Protein AF-A0A7V8XN67-F1 (afdb_monomer)

Nearest PDB structures (foldseek):
  8a3k-assembly1_UNK  TM=4.262E-01  e=5.430E+00  synthetic construct
  3g6b-assembly1_B  TM=4.676E-01  e=7.701E+00  Thermotoga maritima

Sequence (125 aa):
MIRLLRLQDDGEDDAREEAQARIHAARAALLRLDELAEEEWVRADTAERVRNGYGFRRDRFSAWLDGGDDGSIEARSRDFQRLRRELLNAERAAVQGLRRSGEISDEVARRVERDLDLEDARLEI

Foldseek 3Di:
DDDDVVVVVVVVVVVLVVLVVLLVVLVVVLVVLVVCCPPPVDDPVNSVVSNVVSVVSNVLSVCVNVPPPPCVNVVVLVVVLVVLVVVLVVVLVVLVVCPVVVVDDPVVSVVVNVVSVVVNVVSVD

Solvent-accessible surface area (backbone atoms only — not comparable to full-atom values): 7021 Å² total; per-residue (Å²): 142,88,89,66,75,62,66,57,54,55,53,53,51,51,52,50,52,49,36,52,50,52,31,50,52,28,51,53,52,48,54,53,47,60,66,45,58,77,39,91,88,44,51,69,72,59,50,50,54,52,47,51,56,35,47,52,52,26,52,50,37,47,49,50,67,72,50,60,97,67,63,62,52,60,50,52,50,50,53,48,45,51,53,51,50,55,50,52,51,51,52,50,53,52,49,52,48,37,41,75,72,62,81,40,52,74,68,59,42,55,51,54,50,49,53,53,50,53,54,53,58,63,63,79,110

Mean predicted aligned error: 11.48 Å

pLDDT: mean 77.65, std 15.78, range [37.25, 94.56]

Radius of gyration: 19.37 Å; Cα contacts (8 Å, |Δi|>4): 54; chains: 1; bounding box: 49×37×53 Å

Structure (mmCIF, N/CA/C/O backbone):
data_AF-A0A7V8XN67-F1
#
_entry.id   AF-A0A7V8XN67-F1
#
loop_
_atom_site.group_PDB
_atom_site.id
_atom_site.type_symbol
_atom_site.label_atom_id
_atom_site.label_alt_id
_atom_site.label_comp_id
_atom_site.label_asym_id
_atom_site.label_entity_id
_atom_site.label_seq_id
_atom_site.pdbx_PDB_ins_code
_atom_site.Cartn_x
_atom_site.Cartn_y
_atom_site.Cartn_z
_atom_site.occupancy
_atom_site.B_iso_or_equiv
_atom_site.auth_seq_id
_atom_site.auth_comp_id
_atom_site.auth_asym_id
_atom_site.auth_atom_id
_atom_site.pdbx_PDB_model_num
ATOM 1 N N . MET A 1 1 ? 26.012 19.927 -33.416 1.00 43.94 1 MET A N 1
ATOM 2 C CA . MET A 1 1 ? 24.702 19.387 -33.003 1.00 43.94 1 MET A CA 1
ATOM 3 C C . MET A 1 1 ? 24.869 17.936 -32.576 1.00 43.94 1 MET A C 1
ATOM 5 O O . MET A 1 1 ? 24.872 17.110 -33.465 1.00 43.94 1 MET A O 1
ATOM 9 N N . ILE A 1 2 ? 25.045 17.641 -31.280 1.00 43.47 2 ILE A N 1
ATOM 10 C CA . ILE A 1 2 ? 24.712 16.350 -30.632 1.00 43.47 2 ILE A CA 1
ATOM 11 C C . ILE A 1 2 ? 24.599 16.640 -29.123 1.00 43.47 2 ILE A C 1
ATOM 13 O O . ILE A 1 2 ? 25.617 16.771 -28.450 1.00 43.47 2 ILE A O 1
ATOM 17 N N . ARG A 1 3 ? 23.385 16.830 -28.594 1.00 37.25 3 ARG A N 1
ATOM 18 C CA . ARG A 1 3 ? 23.114 16.853 -27.141 1.00 37.25 3 ARG A CA 1
ATOM 19 C C . ARG A 1 3 ? 21.612 16.665 -26.897 1.00 37.25 3 ARG A C 1
ATOM 21 O O . ARG A 1 3 ? 20.943 17.557 -26.402 1.00 37.25 3 ARG A O 1
ATOM 28 N N . LEU A 1 4 ? 21.081 15.535 -27.355 1.00 43.19 4 LEU A N 1
ATOM 29 C CA . LEU A 1 4 ? 19.710 15.116 -27.035 1.00 43.19 4 LEU A CA 1
ATOM 30 C C . LEU A 1 4 ? 19.639 13.625 -26.666 1.00 43.19 4 LEU A C 1
ATOM 32 O O . LEU A 1 4 ? 18.813 13.257 -25.851 1.00 43.19 4 LEU A O 1
ATOM 36 N N . LEU A 1 5 ? 20.575 12.799 -27.154 1.00 44.03 5 LEU A N 1
ATOM 37 C CA . LEU A 1 5 ? 20.646 11.368 -26.821 1.00 44.03 5 LEU A CA 1
ATOM 38 C C . LEU A 1 5 ? 21.086 11.043 -25.382 1.00 44.03 5 LEU A C 1
ATOM 40 O O . LEU A 1 5 ? 20.848 9.935 -24.938 1.00 44.03 5 LEU A O 1
ATOM 44 N N . ARG A 1 6 ? 21.717 11.970 -24.648 1.00 40.19 6 ARG A N 1
ATOM 45 C CA . ARG A 1 6 ? 22.261 11.669 -23.306 1.00 40.19 6 ARG A CA 1
ATOM 46 C C . ARG A 1 6 ? 21.243 11.789 -22.166 1.00 40.19 6 ARG A C 1
ATOM 48 O O . ARG A 1 6 ? 21.440 11.198 -21.127 1.00 40.19 6 ARG A O 1
ATOM 55 N N . LEU A 1 7 ? 20.165 12.549 -22.368 1.00 45.94 7 LEU A N 1
ATOM 56 C CA . LEU A 1 7 ? 19.151 12.797 -21.332 1.00 45.94 7 LEU A CA 1
ATOM 57 C C . LEU A 1 7 ? 18.125 11.662 -21.200 1.00 45.94 7 LEU A C 1
ATOM 59 O O . LEU A 1 7 ? 17.505 11.540 -20.153 1.00 45.94 7 LEU A O 1
ATOM 63 N N . GLN A 1 8 ? 17.921 10.869 -22.256 1.00 43.34 8 GLN A N 1
ATOM 64 C CA . GLN A 1 8 ? 17.104 9.652 -22.188 1.00 43.34 8 GLN A CA 1
ATOM 65 C C . GLN A 1 8 ? 17.885 8.503 -21.544 1.00 43.34 8 GLN A C 1
ATOM 67 O O . GLN A 1 8 ? 17.348 7.838 -20.670 1.00 43.34 8 GLN A O 1
ATOM 72 N N . ASP A 1 9 ? 19.164 8.368 -21.903 1.00 47.56 9 ASP A N 1
ATOM 73 C CA . ASP A 1 9 ? 20.087 7.364 -21.354 1.00 47.56 9 ASP A CA 1
ATOM 74 C C . ASP A 1 9 ? 20.267 7.535 -19.831 1.00 47.56 9 ASP A C 1
ATOM 76 O O . ASP A 1 9 ? 20.066 6.586 -19.081 1.00 47.56 9 ASP A O 1
ATOM 80 N N . ASP A 1 10 ? 20.502 8.771 -19.359 1.00 50.69 10 ASP A N 1
ATOM 81 C CA . ASP A 1 10 ? 20.647 9.066 -17.922 1.00 50.69 10 ASP A CA 1
ATOM 82 C C . ASP A 1 10 ? 19.355 8.744 -17.124 1.00 50.69 10 ASP A C 1
ATOM 84 O O . ASP A 1 10 ? 19.422 8.251 -16.004 1.00 50.69 10 ASP A O 1
ATOM 88 N N . GLY A 1 11 ? 18.164 8.980 -17.693 1.00 54.12 11 GLY A N 1
ATOM 89 C CA . GLY A 1 11 ? 16.886 8.720 -17.011 1.00 54.12 11 GLY A CA 1
ATOM 90 C C . GLY A 1 11 ? 16.468 7.244 -16.989 1.00 54.12 11 GLY A C 1
ATOM 91 O O . GLY A 1 11 ? 15.829 6.795 -16.036 1.00 54.12 11 GLY A O 1
ATOM 92 N N . GLU A 1 12 ? 16.822 6.480 -18.024 1.00 56.47 12 GLU A N 1
ATOM 93 C CA . GLU A 1 12 ? 16.619 5.028 -18.048 1.00 56.47 12 GLU A CA 1
ATOM 94 C C . GLU A 1 12 ? 17.588 4.304 -17.107 1.00 56.47 12 GLU A C 1
ATOM 96 O O . GLU A 1 12 ? 17.187 3.346 -16.438 1.00 56.47 12 GLU A O 1
ATOM 101 N N . ASP A 1 13 ? 18.832 4.775 -17.010 1.00 61.25 13 ASP A N 1
ATOM 102 C CA . ASP A 1 13 ? 19.809 4.246 -16.060 1.00 61.25 13 ASP A CA 1
ATOM 103 C C . ASP A 1 13 ? 19.423 4.569 -14.607 1.00 61.25 13 ASP A C 1
ATOM 105 O O . ASP A 1 13 ? 19.438 3.660 -13.772 1.00 61.25 13 ASP A O 1
ATOM 109 N N . ASP A 1 14 ? 18.949 5.788 -14.318 1.00 65.38 14 ASP A N 1
ATOM 110 C CA . ASP A 1 14 ? 18.406 6.160 -13.001 1.00 65.38 14 ASP A CA 1
ATOM 111 C C . ASP A 1 14 ? 17.203 5.274 -12.612 1.00 65.38 14 ASP A C 1
ATOM 113 O O . ASP A 1 14 ? 17.120 4.767 -11.489 1.00 65.38 14 ASP A O 1
ATOM 117 N N . ALA A 1 15 ? 16.277 5.021 -13.545 1.00 66.12 15 ALA A N 1
ATOM 118 C CA . ALA A 1 15 ? 15.119 4.156 -13.305 1.00 66.12 15 ALA A CA 1
ATOM 119 C C . ALA A 1 15 ? 15.521 2.689 -13.069 1.00 66.12 15 ALA A C 1
ATOM 121 O O . ALA A 1 15 ? 14.916 1.995 -12.242 1.00 66.12 15 ALA A O 1
ATOM 122 N N . ARG A 1 16 ? 16.559 2.204 -13.766 1.00 69.75 16 ARG A N 1
ATOM 123 C CA . ARG A 1 16 ? 17.126 0.866 -13.538 1.00 69.75 16 ARG A CA 1
ATOM 124 C C . ARG A 1 16 ? 17.784 0.743 -12.182 1.00 69.75 16 ARG A C 1
ATOM 126 O O . ARG A 1 16 ? 17.528 -0.237 -11.474 1.00 69.75 16 ARG A O 1
ATOM 133 N N . GLU A 1 17 ? 18.576 1.733 -11.800 1.00 73.06 17 GLU A N 1
ATOM 134 C CA . GLU A 1 17 ? 19.195 1.789 -10.482 1.00 73.06 17 GLU A CA 1
ATOM 135 C C . GLU A 1 17 ? 18.132 1.845 -9.374 1.00 73.06 17 GLU A C 1
ATOM 137 O O . GLU A 1 17 ? 18.207 1.094 -8.395 1.00 73.06 17 GLU A O 1
ATOM 142 N N . GLU A 1 18 ? 17.071 2.634 -9.561 1.00 73.81 18 GLU A N 1
ATOM 143 C CA . GLU A 1 18 ? 15.952 2.691 -8.625 1.00 73.81 18 GLU A CA 1
ATOM 144 C C . GLU A 1 18 ? 15.224 1.342 -8.507 1.00 73.81 18 GLU A C 1
ATOM 146 O O . GLU A 1 18 ? 14.957 0.872 -7.393 1.00 73.81 18 GLU A O 1
ATOM 151 N N . ALA A 1 19 ? 14.923 0.673 -9.624 1.00 76.25 19 ALA A N 1
ATOM 152 C CA . ALA A 1 19 ? 14.295 -0.647 -9.604 1.00 76.25 19 ALA A CA 1
ATOM 153 C C . ALA A 1 19 ? 15.172 -1.677 -8.871 1.00 76.25 19 ALA A C 1
ATOM 155 O O . ALA A 1 19 ? 14.671 -2.424 -8.021 1.00 76.25 19 ALA A O 1
ATOM 156 N N . GLN A 1 20 ? 16.485 -1.674 -9.122 1.00 81.75 20 GLN A N 1
ATOM 157 C CA . GLN A 1 20 ? 17.460 -2.515 -8.423 1.00 81.75 20 GLN A CA 1
ATOM 158 C C . GLN A 1 20 ? 17.442 -2.246 -6.906 1.00 81.75 20 GLN A C 1
ATOM 160 O O . GLN A 1 20 ? 17.382 -3.187 -6.103 1.00 81.75 20 GLN A O 1
ATOM 165 N N . ALA A 1 21 ? 17.433 -0.972 -6.502 1.00 81.75 21 ALA A N 1
ATOM 166 C CA . ALA A 1 21 ? 17.367 -0.563 -5.103 1.00 81.75 21 ALA A CA 1
ATOM 167 C C . ALA A 1 21 ? 16.059 -1.019 -4.435 1.00 81.75 21 ALA A C 1
ATOM 169 O O . ALA A 1 21 ? 16.078 -1.560 -3.325 1.00 81.75 21 ALA A O 1
ATOM 170 N N . ARG A 1 22 ? 14.918 -0.888 -5.124 1.00 83.50 22 ARG A N 1
ATOM 171 C CA . ARG A 1 22 ? 13.609 -1.340 -4.623 1.00 83.50 22 ARG A CA 1
ATOM 172 C C . ARG A 1 22 ? 13.536 -2.865 -4.480 1.00 83.50 22 ARG A C 1
ATOM 174 O O . ARG A 1 22 ? 12.987 -3.349 -3.487 1.00 83.50 22 ARG A O 1
ATOM 181 N N . ILE A 1 23 ? 14.126 -3.633 -5.401 1.00 85.25 23 ILE A N 1
ATOM 182 C CA . ILE A 1 23 ? 14.264 -5.097 -5.267 1.00 85.25 23 ILE A CA 1
ATOM 183 C C . ILE A 1 23 ? 15.102 -5.441 -4.041 1.00 85.25 23 ILE A C 1
ATOM 185 O O . ILE A 1 23 ? 14.717 -6.313 -3.259 1.00 85.25 23 ILE A O 1
ATOM 189 N N . HIS A 1 24 ? 16.239 -4.767 -3.865 1.00 89.88 24 HIS A N 1
ATOM 190 C CA . HIS A 1 24 ? 17.120 -5.001 -2.729 1.00 89.88 24 HIS A CA 1
ATOM 191 C C . HIS A 1 24 ? 16.410 -4.706 -1.400 1.00 89.88 24 HIS A C 1
ATOM 193 O O . HIS A 1 24 ? 16.414 -5.550 -0.503 1.00 89.88 24 HIS A O 1
ATOM 199 N N . ALA A 1 25 ? 15.708 -3.575 -1.306 1.00 85.25 25 ALA A N 1
ATOM 200 C CA . ALA A 1 25 ? 14.914 -3.213 -0.136 1.00 85.25 25 ALA A CA 1
ATOM 201 C C . ALA A 1 25 ? 13.808 -4.242 0.162 1.00 85.25 25 ALA A C 1
ATOM 203 O O . ALA A 1 25 ? 13.631 -4.648 1.311 1.00 85.25 25 ALA A O 1
ATOM 204 N N . ALA A 1 26 ? 13.092 -4.716 -0.865 1.00 84.62 26 ALA A N 1
ATOM 205 C CA . ALA A 1 26 ? 12.069 -5.746 -0.697 1.00 84.62 26 ALA A CA 1
ATOM 206 C C . ALA A 1 26 ? 12.662 -7.083 -0.221 1.00 84.62 26 ALA A C 1
ATOM 208 O O . ALA A 1 26 ? 12.083 -7.731 0.649 1.00 84.62 26 ALA A O 1
ATOM 209 N N 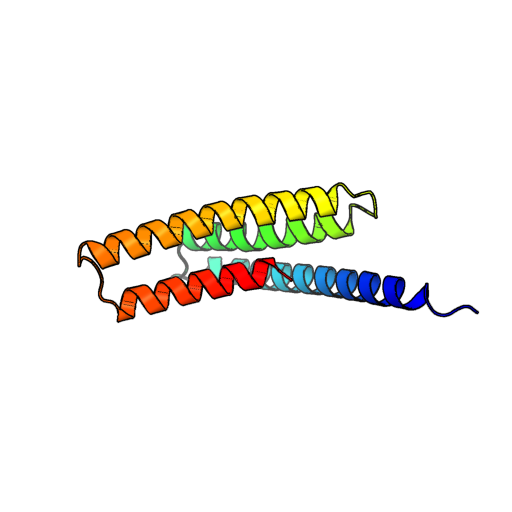. ARG A 1 27 ? 13.833 -7.484 -0.737 1.00 90.69 27 ARG A N 1
ATOM 210 C CA . ARG A 1 27 ? 14.553 -8.683 -0.271 1.00 90.69 27 ARG A CA 1
ATOM 211 C C . ARG A 1 27 ? 14.999 -8.549 1.186 1.00 90.69 27 ARG A C 1
ATOM 213 O O . ARG A 1 27 ? 14.808 -9.490 1.948 1.00 90.69 27 ARG A O 1
ATOM 220 N N . ALA A 1 28 ? 15.532 -7.393 1.581 1.00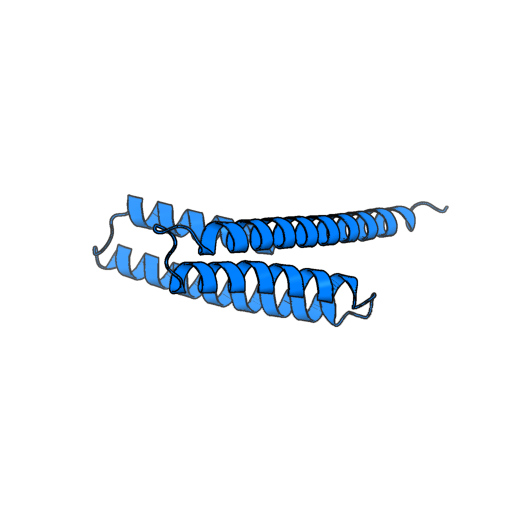 93.12 28 ALA A N 1
ATOM 221 C CA . ALA A 1 28 ? 15.932 -7.134 2.964 1.00 93.12 28 ALA A CA 1
ATOM 222 C C . ALA A 1 28 ? 14.736 -7.205 3.931 1.00 93.12 28 ALA A C 1
ATOM 224 O O . ALA A 1 28 ? 14.834 -7.806 4.998 1.00 93.12 28 ALA A O 1
ATOM 225 N N . ALA A 1 29 ? 13.584 -6.654 3.535 1.00 88.69 29 ALA A N 1
ATOM 226 C CA . ALA A 1 29 ? 12.358 -6.739 4.326 1.00 88.69 29 ALA A CA 1
ATOM 227 C C . ALA A 1 29 ? 11.840 -8.182 4.462 1.00 88.69 29 ALA A C 1
ATOM 229 O O . ALA A 1 29 ? 11.421 -8.574 5.548 1.00 88.69 29 ALA A O 1
ATOM 230 N N . LEU A 1 30 ? 11.894 -8.977 3.386 1.00 91.56 30 LEU A N 1
ATOM 231 C CA . LEU A 1 30 ? 11.521 -10.396 3.416 1.00 91.56 30 LEU A CA 1
ATOM 232 C C . LEU A 1 30 ? 12.433 -11.206 4.341 1.00 91.56 30 LEU A C 1
ATOM 234 O O . LEU A 1 30 ? 11.927 -11.973 5.150 1.00 91.56 30 LEU A O 1
ATOM 238 N N . LEU A 1 31 ? 13.748 -10.982 4.279 1.00 94.44 31 LEU A N 1
ATOM 239 C CA . LEU A 1 31 ? 14.701 -11.644 5.171 1.00 94.44 31 LEU A CA 1
ATOM 240 C C . LEU A 1 31 ? 14.401 -11.321 6.640 1.00 94.44 31 LEU A C 1
ATOM 242 O O . LEU A 1 31 ? 14.319 -12.217 7.474 1.00 94.44 31 LEU A O 1
ATOM 246 N N . ARG A 1 32 ? 14.154 -10.041 6.948 1.00 94.56 32 ARG A N 1
ATOM 247 C CA . ARG A 1 32 ? 13.794 -9.624 8.307 1.00 94.56 32 ARG A CA 1
ATOM 248 C C . ARG A 1 32 ? 12.465 -10.227 8.765 1.00 94.56 32 ARG A C 1
ATOM 250 O O . ARG A 1 32 ? 12.302 -10.529 9.942 1.00 94.56 32 ARG A O 1
ATOM 257 N N . LEU A 1 33 ? 11.507 -10.382 7.854 1.00 91.38 33 LEU A N 1
ATOM 258 C CA . LEU A 1 33 ? 10.230 -11.023 8.146 1.00 91.38 33 LEU A CA 1
ATOM 259 C C . LEU A 1 33 ? 10.397 -12.513 8.456 1.00 91.38 33 LEU A C 1
ATOM 261 O O . LEU A 1 33 ? 9.696 -13.011 9.329 1.00 91.38 33 LEU A O 1
ATOM 265 N N . ASP A 1 34 ? 11.304 -13.206 7.768 1.00 91.88 34 ASP A N 1
ATOM 266 C CA . ASP A 1 34 ? 11.595 -14.616 8.039 1.00 91.88 34 ASP A CA 1
ATOM 267 C C . ASP A 1 34 ? 12.193 -14.800 9.443 1.00 91.88 34 ASP A C 1
ATOM 269 O O . ASP A 1 34 ? 11.756 -15.690 10.163 1.00 91.88 34 ASP A O 1
ATOM 273 N N . GLU A 1 35 ? 13.089 -13.908 9.879 1.00 93.25 35 GLU A N 1
ATOM 274 C CA . GLU A 1 35 ? 13.603 -13.894 11.261 1.00 93.25 35 GLU A CA 1
ATOM 275 C C . GLU A 1 35 ? 12.504 -13.601 12.294 1.00 93.25 35 GLU A C 1
ATOM 277 O O . GLU A 1 35 ? 12.469 -14.184 13.371 1.00 93.25 35 GLU A O 1
ATOM 282 N N . LEU A 1 36 ? 11.604 -12.664 11.983 1.00 92.94 36 LEU A N 1
ATOM 283 C CA . LEU A 1 36 ? 10.512 -12.284 12.880 1.00 92.94 36 LEU A CA 1
ATOM 284 C C . LEU A 1 36 ? 9.394 -13.324 12.939 1.00 92.94 36 LEU A C 1
ATOM 286 O O . LEU A 1 36 ? 8.617 -13.311 13.886 1.00 92.94 36 LEU A O 1
ATOM 290 N N . ALA A 1 37 ? 9.284 -14.208 11.949 1.00 88.12 37 ALA A N 1
ATOM 291 C CA . ALA A 1 37 ? 8.227 -15.212 11.903 1.00 88.12 37 ALA A CA 1
ATOM 292 C C . ALA A 1 37 ? 8.305 -16.224 13.061 1.00 88.12 37 ALA A C 1
ATOM 294 O O . ALA A 1 37 ? 7.312 -16.896 13.332 1.00 88.12 37 ALA A O 1
ATOM 295 N N . GLU A 1 38 ? 9.455 -16.323 13.735 1.00 88.00 38 GLU A N 1
ATOM 296 C CA . GLU A 1 38 ? 9.661 -17.177 14.911 1.00 88.00 38 GLU A CA 1
ATOM 297 C C . GLU A 1 38 ? 9.235 -16.505 16.230 1.00 88.00 38 GLU A C 1
ATOM 299 O O . GLU A 1 38 ? 9.139 -17.167 17.263 1.00 88.00 38 GLU A O 1
ATOM 304 N N . GLU A 1 39 ? 8.954 -15.201 16.215 1.00 92.62 39 GLU A N 1
ATOM 305 C CA . GLU A 1 39 ? 8.572 -14.444 17.405 1.00 92.62 39 GLU A CA 1
ATOM 306 C C . GLU A 1 39 ? 7.099 -14.669 17.782 1.00 92.62 39 GLU A C 1
ATOM 308 O O . GLU A 1 39 ? 6.203 -14.609 16.941 1.00 92.62 39 GLU A O 1
ATOM 313 N N . GLU A 1 40 ? 6.812 -14.821 19.080 1.00 85.81 40 GLU A N 1
ATOM 314 C CA . GLU A 1 40 ? 5.464 -15.143 19.591 1.00 85.81 40 GLU A CA 1
ATOM 315 C C . GLU A 1 40 ? 4.398 -14.086 19.235 1.00 85.81 40 GLU A C 1
ATOM 317 O O . GLU A 1 40 ? 3.210 -14.386 1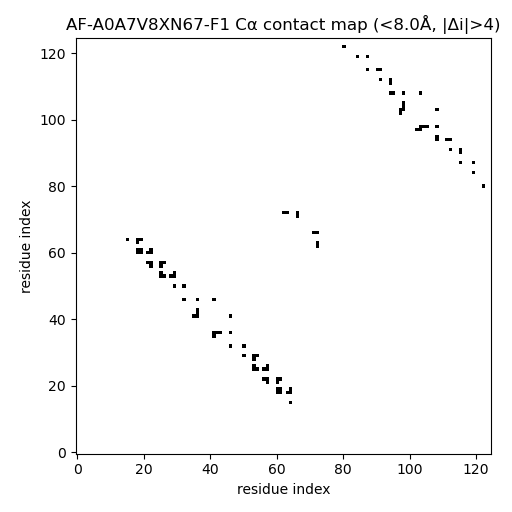9.097 1.00 85.81 40 GLU A O 1
ATOM 322 N N . TRP A 1 41 ? 4.812 -12.831 19.052 1.00 91.50 41 TRP A N 1
ATOM 323 C CA . TRP A 1 41 ? 3.912 -11.733 18.697 1.00 91.50 41 TRP A CA 1
ATOM 324 C C . TRP A 1 41 ? 3.569 -11.684 17.198 1.00 91.50 41 TRP A C 1
ATOM 326 O O . TRP A 1 41 ? 2.647 -10.959 16.807 1.00 91.50 41 TRP A O 1
ATOM 336 N N . VAL A 1 42 ? 4.268 -12.450 16.353 1.00 88.94 42 VAL A N 1
ATOM 337 C CA . VAL A 1 42 ? 4.05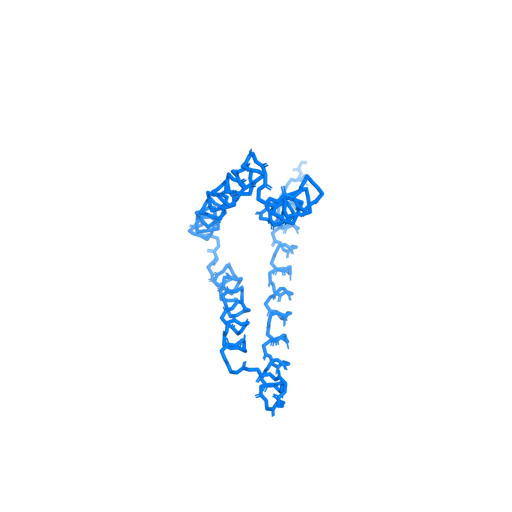1 -12.480 14.905 1.00 88.94 42 VAL A CA 1
ATOM 338 C C . VAL A 1 42 ? 3.101 -13.612 14.547 1.00 88.94 42 VAL A C 1
ATOM 340 O O . VAL A 1 42 ? 3.429 -14.793 14.576 1.00 88.94 42 VAL A O 1
ATOM 343 N N . ARG A 1 43 ? 1.880 -13.245 14.155 1.00 90.25 43 ARG A N 1
ATOM 344 C CA . ARG A 1 43 ? 0.897 -14.227 13.691 1.00 90.25 43 ARG A CA 1
ATOM 345 C C . ARG A 1 43 ? 1.227 -14.697 12.277 1.00 90.25 43 ARG A C 1
ATOM 347 O O . ARG A 1 43 ? 1.495 -13.876 11.397 1.00 90.25 43 ARG A O 1
ATOM 354 N N . ALA A 1 44 ? 1.128 -16.003 12.042 1.00 83.50 44 ALA A N 1
ATOM 355 C CA . ALA A 1 44 ? 1.461 -16.623 10.759 1.00 83.50 44 ALA A CA 1
ATOM 356 C C . ALA A 1 44 ? 0.661 -16.047 9.573 1.00 83.50 44 ALA A C 1
ATOM 358 O O . ALA A 1 44 ? 1.231 -15.796 8.514 1.00 83.50 44 ALA A O 1
ATOM 359 N N . ASP A 1 45 ? -0.631 -15.757 9.758 1.00 82.50 45 ASP A N 1
ATOM 360 C CA . ASP A 1 45 ? -1.495 -15.157 8.730 1.00 82.50 45 ASP A CA 1
ATOM 361 C C . ASP A 1 45 ? -1.064 -13.724 8.377 1.00 82.50 45 ASP A C 1
ATOM 363 O O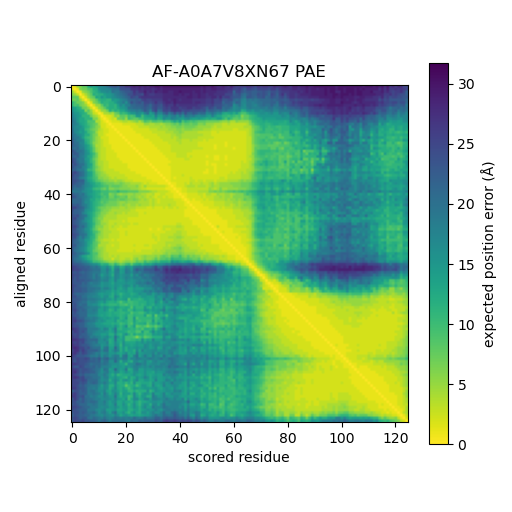 . ASP A 1 45 ? -1.069 -13.314 7.213 1.00 82.50 45 ASP A O 1
ATOM 367 N N . THR A 1 46 ? -0.635 -12.961 9.385 1.00 82.19 46 THR A N 1
ATOM 368 C CA . THR A 1 46 ? -0.116 -11.604 9.195 1.00 82.19 46 THR A CA 1
ATOM 369 C C . THR A 1 46 ? 1.229 -11.640 8.478 1.00 82.19 46 THR A C 1
ATOM 371 O O . THR A 1 46 ? 1.432 -10.889 7.522 1.00 82.19 46 THR A O 1
ATOM 374 N N . ALA A 1 47 ? 2.123 -12.545 8.884 1.00 86.75 47 ALA A N 1
ATOM 375 C CA . ALA A 1 47 ? 3.411 -12.733 8.232 1.00 86.75 47 ALA A CA 1
ATOM 376 C C . ALA A 1 47 ? 3.243 -13.145 6.764 1.00 86.75 47 ALA A C 1
ATOM 378 O O . ALA A 1 47 ? 3.897 -12.582 5.891 1.00 86.75 47 ALA A O 1
ATOM 379 N N . GLU A 1 48 ? 2.320 -14.058 6.456 1.00 85.69 48 GLU A N 1
ATOM 380 C CA . GLU A 1 48 ? 2.045 -14.472 5.078 1.00 85.69 48 GLU A CA 1
ATOM 381 C C . GLU A 1 48 ? 1.520 -13.311 4.220 1.00 85.69 48 GLU A C 1
ATOM 383 O O . GLU A 1 48 ? 2.009 -13.086 3.110 1.00 85.69 48 GLU A O 1
ATOM 388 N N . ARG A 1 49 ? 0.592 -12.502 4.748 1.00 85.88 49 ARG A N 1
ATOM 389 C CA . ARG A 1 49 ? 0.093 -11.308 4.047 1.00 85.88 49 ARG A CA 1
ATOM 390 C C . ARG A 1 49 ? 1.217 -10.318 3.734 1.00 85.88 49 ARG A C 1
ATOM 392 O O . ARG A 1 49 ? 1.294 -9.816 2.611 1.00 85.88 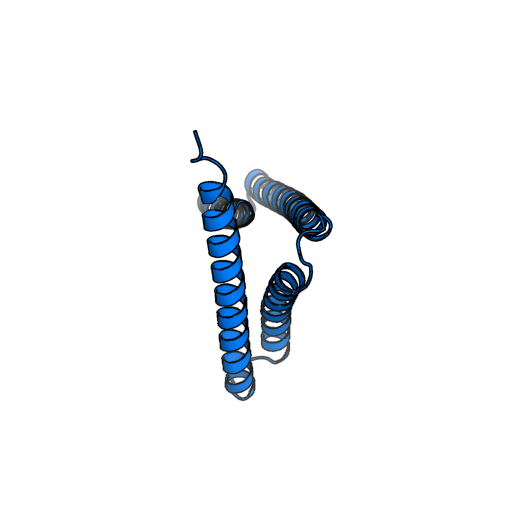49 ARG A O 1
ATOM 399 N N . VAL A 1 50 ? 2.085 -10.037 4.705 1.00 86.50 50 VAL A N 1
ATOM 400 C CA . VAL A 1 50 ? 3.221 -9.118 4.523 1.00 86.50 50 VAL A CA 1
ATOM 401 C C . VAL A 1 50 ? 4.234 -9.699 3.531 1.00 86.50 50 VAL A C 1
ATOM 403 O O . VAL A 1 50 ? 4.693 -8.980 2.640 1.00 86.50 50 VAL A O 1
ATOM 406 N N . ARG A 1 51 ? 4.514 -11.007 3.610 1.00 89.88 51 ARG A N 1
ATOM 407 C CA . ARG A 1 51 ? 5.394 -11.728 2.679 1.00 89.88 51 ARG A CA 1
ATOM 408 C C . ARG A 1 51 ? 4.888 -11.622 1.243 1.00 89.88 51 ARG A C 1
ATOM 410 O O . ARG A 1 51 ? 5.657 -11.256 0.358 1.00 89.88 51 ARG A O 1
ATOM 417 N N . ASN A 1 52 ? 3.593 -11.845 1.019 1.00 85.56 52 ASN A N 1
ATOM 418 C CA . ASN A 1 52 ? 2.968 -11.702 -0.297 1.00 85.56 52 ASN A CA 1
ATOM 419 C C . ASN A 1 52 ? 3.079 -10.267 -0.832 1.00 85.56 52 ASN A C 1
ATOM 421 O O . ASN A 1 52 ? 3.384 -10.067 -2.007 1.00 85.56 52 ASN A O 1
ATOM 425 N N . GLY A 1 53 ? 2.906 -9.260 0.030 1.00 84.44 53 GLY A N 1
ATOM 426 C CA . GLY A 1 53 ? 3.053 -7.853 -0.346 1.00 84.44 53 GLY A CA 1
ATOM 427 C C . GLY A 1 53 ? 4.465 -7.491 -0.821 1.00 84.44 53 GLY A C 1
ATOM 428 O O . GLY A 1 53 ? 4.620 -6.860 -1.869 1.00 84.44 53 GLY A O 1
ATOM 429 N N . TYR A 1 54 ? 5.503 -7.898 -0.084 1.00 83.50 54 TYR A N 1
ATOM 430 C CA . TYR A 1 54 ? 6.893 -7.653 -0.487 1.00 83.50 54 TYR A CA 1
ATOM 431 C C . TYR A 1 54 ? 7.334 -8.528 -1.666 1.00 83.50 54 TYR A C 1
ATOM 433 O O . TYR A 1 54 ? 8.046 -8.036 -2.543 1.00 83.50 54 TYR A O 1
ATOM 441 N N . GLY A 1 55 ? 6.880 -9.784 -1.729 1.00 81.12 55 GLY A N 1
ATOM 442 C CA . GLY A 1 55 ? 7.123 -10.690 -2.854 1.00 81.12 55 GLY A CA 1
ATOM 443 C C . GLY A 1 55 ? 6.576 -10.121 -4.160 1.00 81.12 55 GLY A C 1
ATOM 444 O O . GLY A 1 55 ? 7.320 -9.974 -5.123 1.00 81.12 55 GLY A O 1
ATOM 445 N N . PHE A 1 56 ? 5.326 -9.655 -4.151 1.00 78.56 56 PHE A N 1
ATOM 446 C CA . PHE A 1 56 ? 4.712 -9.007 -5.308 1.00 78.56 56 PHE A CA 1
ATOM 447 C C . PHE A 1 56 ? 5.494 -7.774 -5.791 1.00 78.56 56 PHE A C 1
ATOM 449 O O . PHE A 1 56 ? 5.695 -7.598 -6.993 1.00 78.56 56 PHE A O 1
ATOM 456 N N . ARG A 1 57 ? 5.978 -6.925 -4.869 1.00 79.12 57 ARG A N 1
ATOM 457 C CA . ARG A 1 57 ? 6.812 -5.761 -5.226 1.00 79.12 57 ARG A CA 1
ATOM 458 C C . ARG A 1 57 ? 8.135 -6.190 -5.854 1.00 79.12 57 ARG A C 1
ATOM 460 O O . ARG A 1 57 ? 8.506 -5.654 -6.893 1.00 79.12 57 ARG A O 1
ATOM 467 N N . ARG A 1 58 ? 8.829 -7.157 -5.248 1.00 84.94 58 ARG A N 1
ATOM 468 C CA . ARG A 1 58 ? 10.089 -7.704 -5.768 1.00 84.94 58 ARG A CA 1
ATOM 469 C C . ARG A 1 58 ? 9.901 -8.271 -7.173 1.00 84.94 58 ARG A C 1
ATOM 471 O O . ARG A 1 58 ? 10.669 -7.927 -8.063 1.00 84.94 58 ARG A O 1
ATOM 478 N N . ASP A 1 59 ? 8.890 -9.112 -7.359 1.00 78.12 59 ASP A N 1
ATOM 479 C CA . ASP A 1 59 ? 8.651 -9.819 -8.618 1.00 78.12 59 ASP A CA 1
ATOM 480 C C . ASP A 1 59 ? 8.264 -8.846 -9.731 1.00 78.12 59 ASP A C 1
ATOM 482 O O . ASP A 1 59 ? 8.723 -8.997 -10.859 1.00 78.12 59 ASP A O 1
ATOM 486 N N . ARG A 1 60 ? 7.516 -7.782 -9.409 1.00 75.38 60 ARG A N 1
ATOM 487 C CA . ARG A 1 60 ? 7.262 -6.682 -10.346 1.00 75.38 60 ARG A CA 1
ATOM 488 C C . ARG A 1 60 ? 8.550 -6.022 -10.827 1.00 75.38 60 ARG A C 1
ATOM 490 O O . ARG A 1 60 ? 8.731 -5.879 -12.031 1.00 75.38 60 ARG A O 1
ATOM 497 N N . PHE A 1 61 ? 9.390 -5.551 -9.905 1.00 75.75 61 PHE A N 1
ATOM 498 C CA . PHE A 1 61 ? 10.597 -4.815 -10.287 1.00 75.75 61 PHE A CA 1
ATOM 499 C C . PHE A 1 61 ? 11.613 -5.734 -10.975 1.00 75.75 61 PHE A C 1
ATOM 501 O O . PHE A 1 61 ? 12.269 -5.302 -11.914 1.00 75.75 61 PHE A O 1
ATOM 508 N N . SER A 1 62 ? 11.697 -7.009 -10.571 1.00 78.75 62 SER A N 1
ATOM 509 C CA . SER A 1 62 ? 12.527 -8.006 -11.260 1.00 78.75 62 SER A CA 1
ATOM 510 C C . SER A 1 62 ? 12.029 -8.234 -12.679 1.00 78.75 62 SER A C 1
ATOM 512 O O . SER A 1 62 ? 12.816 -8.142 -13.607 1.00 78.75 62 SER A O 1
ATOM 514 N N . ALA A 1 63 ? 10.718 -8.430 -12.864 1.00 72.44 63 ALA A N 1
ATOM 515 C CA . ALA A 1 63 ? 10.143 -8.572 -14.194 1.00 72.44 63 ALA A CA 1
ATOM 516 C C . ALA A 1 63 ? 10.444 -7.346 -15.064 1.00 72.44 63 ALA A C 1
ATOM 518 O O . ALA A 1 63 ? 10.791 -7.531 -16.222 1.00 72.44 63 ALA A O 1
ATOM 519 N N . TRP A 1 64 ? 10.362 -6.130 -14.501 1.00 69.56 64 TRP A N 1
ATOM 520 C CA . TRP A 1 64 ? 10.714 -4.877 -15.179 1.00 69.56 64 TRP A CA 1
ATOM 521 C C . TRP A 1 64 ? 12.189 -4.816 -15.621 1.00 69.56 64 TRP A C 1
ATOM 523 O O . TRP A 1 64 ? 12.453 -4.382 -16.735 1.00 69.56 64 TRP A O 1
ATOM 533 N N . LEU A 1 65 ? 13.132 -5.300 -14.799 1.00 70.69 65 LEU A N 1
ATOM 534 C CA . LEU A 1 65 ? 14.559 -5.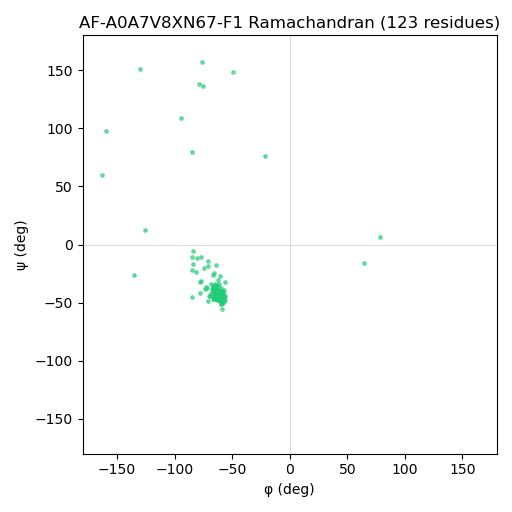382 -15.156 1.00 70.69 65 LEU A CA 1
ATOM 535 C C . LEU A 1 65 ? 14.874 -6.499 -16.166 1.00 70.69 65 LEU A C 1
ATOM 537 O O . LEU A 1 65 ? 15.723 -6.312 -17.034 1.00 70.69 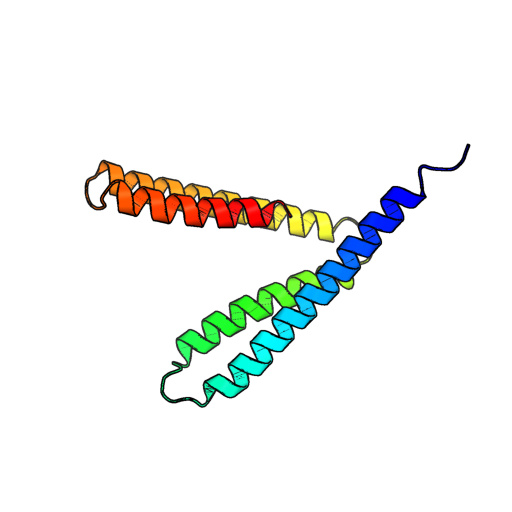65 LEU A O 1
ATOM 541 N N . ASP A 1 66 ? 14.215 -7.655 -16.041 1.00 69.00 66 ASP A N 1
ATOM 542 C CA . ASP A 1 66 ? 14.453 -8.842 -16.875 1.00 69.00 66 ASP A CA 1
ATOM 543 C C . ASP A 1 66 ? 13.819 -8.703 -18.274 1.00 69.00 66 ASP A C 1
ATOM 545 O O . ASP A 1 66 ? 14.325 -9.240 -19.262 1.00 69.00 66 ASP A O 1
ATOM 549 N N . GLY A 1 67 ? 12.704 -7.975 -18.372 1.00 60.88 67 GLY A N 1
ATOM 550 C CA . GLY A 1 67 ? 12.061 -7.610 -19.628 1.00 60.88 67 GLY A CA 1
ATOM 551 C C . GLY A 1 67 ? 12.693 -6.356 -20.213 1.00 60.88 67 GLY A C 1
ATOM 552 O O . GLY A 1 67 ? 12.137 -5.270 -20.077 1.00 60.88 67 GLY A O 1
ATOM 553 N N . GLY A 1 68 ? 13.848 -6.509 -20.865 1.00 53.19 68 GLY A N 1
ATOM 554 C CA . GLY A 1 68 ? 14.450 -5.437 -21.658 1.00 53.19 68 GLY A CA 1
ATOM 555 C C . GLY A 1 68 ? 13.443 -4.804 -22.628 1.00 53.19 68 GLY A C 1
ATOM 556 O O . GLY A 1 68 ? 12.524 -5.483 -23.081 1.00 53.19 68 GLY A O 1
ATOM 557 N N . ASP A 1 69 ? 13.634 -3.507 -22.886 1.00 51.94 69 ASP A N 1
ATOM 558 C CA . ASP A 1 69 ? 12.899 -2.592 -23.777 1.00 51.94 69 ASP A CA 1
ATOM 559 C C . ASP A 1 69 ? 12.077 -3.255 -24.911 1.00 51.94 69 ASP A C 1
ATOM 561 O O . ASP A 1 69 ? 12.478 -3.283 -26.069 1.00 51.94 69 ASP A O 1
ATOM 565 N N . ASP A 1 70 ? 10.919 -3.832 -24.580 1.00 50.56 70 ASP A N 1
ATOM 566 C CA . ASP A 1 70 ? 9.973 -4.405 -25.557 1.00 50.56 70 ASP A CA 1
ATOM 567 C C . ASP A 1 70 ? 8.562 -3.809 -25.388 1.00 50.56 70 ASP A C 1
ATOM 569 O O . ASP A 1 70 ? 7.567 -4.348 -25.868 1.00 50.56 70 ASP A O 1
ATOM 573 N N . GLY A 1 71 ? 8.415 -2.718 -24.623 1.00 50.28 71 GLY A N 1
ATOM 574 C CA . GLY A 1 71 ? 7.130 -2.038 -24.375 1.00 50.28 71 GLY A CA 1
ATOM 575 C C . GLY A 1 71 ? 6.069 -2.856 -23.608 1.00 50.28 71 GLY A C 1
ATOM 576 O O . GLY A 1 71 ? 5.133 -2.290 -23.042 1.00 50.28 71 GLY A O 1
ATOM 577 N N . SER A 1 72 ? 6.220 -4.181 -23.503 1.00 51.66 72 SER A N 1
ATOM 578 C CA . SER A 1 72 ? 5.314 -5.091 -22.784 1.00 51.66 72 SER A CA 1
ATOM 579 C C . SER A 1 72 ? 5.304 -4.847 -21.271 1.00 51.66 72 SER A C 1
ATOM 581 O O . SER A 1 72 ? 4.332 -5.140 -20.574 1.00 51.66 72 SER A O 1
ATOM 583 N N . ILE A 1 73 ? 6.387 -4.279 -20.762 1.00 50.91 73 ILE A N 1
ATOM 584 C CA . ILE A 1 73 ? 6.633 -3.999 -19.351 1.00 50.91 73 ILE A CA 1
ATOM 585 C C . ILE A 1 73 ? 5.999 -2.666 -18.958 1.00 50.91 73 ILE A C 1
ATOM 587 O O . ILE A 1 73 ? 5.266 -2.600 -17.971 1.00 50.91 73 ILE A O 1
ATOM 591 N N . GLU A 1 74 ? 6.171 -1.632 -19.783 1.00 53.50 74 GLU A N 1
ATOM 592 C CA . GLU A 1 74 ? 5.426 -0.382 -19.643 1.00 53.50 74 GLU A CA 1
ATOM 593 C C . GLU A 1 74 ? 3.917 -0.606 -19.760 1.00 53.50 74 GLU A C 1
ATOM 595 O O . GLU A 1 74 ? 3.155 -0.008 -19.005 1.00 53.50 74 GLU A O 1
ATOM 600 N N . ALA A 1 75 ? 3.472 -1.476 -20.673 1.00 54.44 75 ALA A N 1
ATOM 601 C CA . ALA A 1 75 ? 2.062 -1.827 -20.811 1.00 54.44 75 ALA A CA 1
ATOM 602 C C . ALA A 1 75 ? 1.516 -2.500 -19.538 1.00 54.44 75 ALA A C 1
ATOM 604 O O . ALA A 1 75 ? 0.493 -2.068 -19.012 1.00 54.44 75 ALA A O 1
ATOM 605 N N . ARG A 1 76 ? 2.235 -3.481 -18.968 1.00 60.22 76 ARG A N 1
ATOM 606 C CA . ARG A 1 76 ? 1.848 -4.128 -17.696 1.00 60.22 76 ARG A CA 1
ATOM 607 C C . ARG A 1 76 ? 1.863 -3.164 -16.506 1.00 60.22 76 ARG A C 1
ATOM 609 O O . ARG A 1 76 ? 0.980 -3.245 -15.651 1.00 60.22 76 ARG A O 1
ATOM 616 N N . SER A 1 77 ? 2.831 -2.248 -16.441 1.00 64.94 77 SER A N 1
ATOM 617 C CA . SER A 1 77 ? 2.879 -1.203 -15.410 1.00 64.94 77 SER A CA 1
ATOM 618 C C . SER A 1 77 ? 1.699 -0.237 -15.531 1.00 64.94 77 SER A C 1
ATOM 620 O O . SER A 1 77 ? 1.051 0.053 -14.525 1.00 64.94 77 SER A O 1
ATOM 622 N N . ARG A 1 78 ? 1.352 0.186 -16.754 1.00 68.94 78 ARG A N 1
ATOM 623 C CA . ARG A 1 78 ? 0.178 1.030 -17.030 1.00 68.94 78 ARG A CA 1
ATOM 624 C C . ARG A 1 78 ? -1.135 0.323 -16.691 1.00 68.94 78 ARG A C 1
ATOM 626 O O . ARG A 1 78 ? -2.000 0.924 -16.056 1.00 68.94 78 ARG A O 1
ATOM 633 N N . ASP A 1 79 ? -1.275 -0.954 -17.044 1.00 73.06 79 ASP A N 1
ATOM 634 C CA . ASP A 1 79 ? -2.460 -1.755 -16.715 1.00 73.06 79 ASP A CA 1
ATOM 635 C C . ASP A 1 79 ? -2.631 -1.918 -15.203 1.00 73.06 79 ASP A C 1
ATOM 637 O O . ASP A 1 79 ? -3.741 -1.795 -14.679 1.00 73.06 79 ASP A O 1
ATOM 641 N N . PHE A 1 80 ? -1.532 -2.123 -14.473 1.00 69.88 80 PHE A N 1
ATOM 642 C CA . PHE A 1 80 ? -1.574 -2.164 -13.017 1.00 69.88 80 PHE A CA 1
ATOM 643 C C . PHE A 1 80 ? -1.932 -0.808 -12.399 1.00 69.88 80 PHE A C 1
ATOM 645 O O . PHE A 1 80 ? -2.774 -0.760 -11.503 1.00 69.88 80 PHE A O 1
ATOM 652 N N . GLN A 1 81 ? -1.305 0.285 -12.849 1.00 75.69 81 GLN A N 1
ATOM 653 C CA . GLN A 1 81 ? -1.630 1.637 -12.380 1.00 75.69 81 GLN A CA 1
ATOM 654 C C . GLN A 1 81 ? -3.114 1.929 -12.597 1.00 75.69 81 GLN A C 1
ATOM 656 O O . GLN A 1 81 ? -3.795 2.392 -11.683 1.00 75.69 81 GLN A O 1
ATOM 661 N N . ARG A 1 82 ? -3.638 1.577 -13.775 1.00 79.44 82 ARG A N 1
ATOM 662 C CA . ARG A 1 82 ? -5.058 1.699 -14.096 1.00 79.44 82 ARG A CA 1
ATOM 663 C C . ARG A 1 82 ? -5.925 0.873 -13.147 1.00 79.44 82 ARG A C 1
ATOM 665 O O . ARG A 1 82 ? -6.846 1.426 -12.558 1.00 79.44 82 ARG A O 1
ATOM 672 N N . LEU A 1 83 ? -5.618 -0.412 -12.953 1.00 81.00 83 LEU A N 1
ATOM 673 C CA . LEU A 1 83 ? -6.356 -1.272 -12.023 1.00 81.00 83 LEU A CA 1
ATOM 674 C C . LEU A 1 83 ? -6.363 -0.690 -10.604 1.00 81.00 83 LEU A C 1
ATOM 676 O O . LEU A 1 83 ? -7.414 -0.617 -9.973 1.00 81.00 83 LEU A O 1
ATOM 680 N N . ARG A 1 84 ? -5.206 -0.259 -10.092 1.00 84.25 84 ARG A N 1
ATOM 681 C CA . ARG A 1 84 ? -5.114 0.270 -8.729 1.00 84.25 84 ARG A CA 1
ATOM 682 C C . ARG A 1 84 ? -5.868 1.590 -8.580 1.00 84.25 84 ARG A C 1
ATOM 684 O O . ARG A 1 84 ? -6.540 1.752 -7.568 1.00 84.25 84 ARG A O 1
ATOM 691 N N . ARG A 1 85 ? -5.825 2.477 -9.579 1.00 86.25 85 ARG A N 1
ATOM 692 C CA . ARG A 1 85 ? -6.622 3.716 -9.600 1.00 86.25 85 ARG A CA 1
ATOM 693 C C . ARG A 1 85 ? -8.120 3.437 -9.534 1.00 86.25 85 ARG A C 1
ATOM 695 O O . ARG A 1 85 ? -8.816 4.069 -8.746 1.00 86.25 85 ARG A O 1
ATOM 702 N N . GLU A 1 86 ? -8.614 2.463 -10.296 1.00 90.38 86 GLU A N 1
ATOM 703 C CA . GLU A 1 86 ? -10.027 2.061 -10.231 1.00 90.38 86 GLU A CA 1
ATOM 704 C C . GLU A 1 86 ? -10.415 1.570 -8.827 1.00 90.38 86 GLU A C 1
ATOM 706 O O . GLU A 1 86 ? -11.452 1.966 -8.294 1.00 90.38 86 GLU A O 1
ATOM 711 N N . LEU A 1 87 ? -9.554 0.771 -8.186 1.00 89.06 87 LEU A N 1
ATOM 712 C CA . LEU A 1 87 ? -9.783 0.315 -6.811 1.00 89.06 87 LEU A CA 1
ATOM 713 C C . LEU A 1 87 ? -9.762 1.476 -5.807 1.00 89.06 87 LEU A C 1
ATOM 715 O O . LEU A 1 87 ? -10.686 1.593 -5.007 1.00 89.06 87 LEU A O 1
ATOM 719 N N . LEU A 1 88 ? -8.777 2.376 -5.887 1.00 88.06 88 LEU A N 1
ATOM 720 C CA . LEU A 1 88 ? -8.694 3.557 -5.018 1.00 88.06 88 LEU A CA 1
ATOM 721 C C . LEU A 1 88 ? -9.924 4.464 -5.172 1.00 88.06 88 LEU A C 1
ATOM 723 O O . LEU A 1 88 ? -10.438 4.985 -4.183 1.00 88.06 88 LEU A O 1
ATOM 727 N N . ASN A 1 89 ? -10.452 4.614 -6.389 1.00 90.81 89 ASN A N 1
ATOM 728 C CA . ASN A 1 89 ? -11.687 5.361 -6.629 1.00 90.81 89 ASN A CA 1
ATOM 729 C C . ASN A 1 89 ? -12.903 4.704 -5.960 1.00 90.81 89 ASN A C 1
ATOM 731 O O . ASN A 1 89 ? -13.727 5.406 -5.367 1.00 90.81 89 ASN A O 1
ATOM 735 N N . ALA A 1 90 ? -13.006 3.373 -6.005 1.00 92.00 90 ALA A N 1
ATOM 736 C CA . ALA A 1 90 ? -14.054 2.640 -5.298 1.00 92.00 90 ALA A CA 1
ATOM 737 C C . ALA A 1 90 ? -13.924 2.784 -3.769 1.00 92.00 90 ALA A C 1
ATOM 739 O O . ALA A 1 90 ? -14.921 3.030 -3.086 1.00 92.00 90 ALA A O 1
ATOM 740 N N . GLU A 1 91 ? -12.700 2.703 -3.236 1.00 89.06 91 GLU A N 1
ATOM 741 C CA . GLU A 1 91 ? -12.401 2.914 -1.814 1.00 89.06 91 GLU A CA 1
ATOM 742 C C . GLU A 1 91 ? -12.802 4.334 -1.364 1.00 89.06 91 GLU A C 1
ATOM 744 O O . GLU A 1 91 ? -13.550 4.486 -0.393 1.00 89.06 91 GLU A O 1
ATOM 749 N N . ARG A 1 92 ? -12.417 5.379 -2.116 1.00 92.44 92 ARG A N 1
ATOM 750 C CA . ARG A 1 92 ? -12.832 6.774 -1.852 1.00 92.44 92 ARG A CA 1
ATOM 751 C C . ARG A 1 92 ? -14.356 6.921 -1.847 1.00 92.44 92 ARG A C 1
ATOM 753 O O . ARG A 1 92 ? -14.916 7.554 -0.951 1.00 92.44 92 ARG A O 1
ATOM 760 N N . ALA A 1 93 ? -15.049 6.326 -2.820 1.00 93.00 93 ALA A N 1
ATOM 761 C CA . ALA A 1 93 ? -16.508 6.394 -2.900 1.00 93.00 93 ALA A CA 1
ATOM 762 C C . ALA A 1 93 ? -17.191 5.757 -1.675 1.00 93.00 93 ALA A C 1
ATOM 764 O O . ALA A 1 93 ? -18.175 6.309 -1.168 1.00 93.00 93 ALA A O 1
ATOM 765 N N . ALA A 1 94 ? -16.650 4.643 -1.173 1.00 92.75 94 ALA A N 1
ATOM 766 C CA . ALA A 1 94 ? -17.135 3.979 0.033 1.00 92.75 94 ALA A CA 1
ATOM 767 C C . ALA A 1 94 ? -16.937 4.848 1.287 1.00 92.75 94 ALA A C 1
ATOM 769 O O . ALA A 1 94 ? -17.889 5.050 2.044 1.00 92.75 94 ALA A O 1
ATOM 770 N N . VAL A 1 95 ? -15.750 5.439 1.469 1.00 91.12 95 VAL A N 1
ATOM 771 C CA . VAL A 1 95 ? -15.454 6.347 2.597 1.00 91.12 95 VAL A CA 1
ATOM 772 C C . VAL A 1 95 ? -16.386 7.558 2.590 1.00 91.12 95 VAL A C 1
ATOM 774 O O . VAL A 1 95 ? -16.960 7.915 3.621 1.00 91.12 95 VAL A O 1
ATOM 777 N N . GLN A 1 96 ? -16.625 8.155 1.421 1.00 92.00 96 GLN A N 1
ATOM 778 C CA . GLN A 1 96 ? -17.589 9.247 1.304 1.00 92.00 96 GLN A CA 1
ATOM 779 C C . GLN A 1 96 ? -19.026 8.803 1.608 1.00 92.00 96 GLN A C 1
ATOM 781 O O . GLN A 1 96 ? -19.803 9.590 2.147 1.00 92.00 96 GLN A O 1
ATOM 786 N N . GLY A 1 97 ? -19.398 7.567 1.265 1.00 92.62 97 GLY A N 1
ATOM 787 C CA . GLY A 1 97 ? -20.684 6.975 1.638 1.00 92.62 97 GLY A CA 1
ATOM 788 C C . GLY A 1 97 ? -20.862 6.915 3.153 1.00 92.62 97 GLY A C 1
ATOM 789 O O . GLY A 1 97 ? -21.837 7.461 3.672 1.00 92.62 97 GLY A O 1
ATOM 790 N N . LEU A 1 98 ? -19.871 6.358 3.855 1.00 92.50 98 LEU A N 1
ATOM 791 C CA . LEU A 1 98 ? -19.847 6.291 5.319 1.00 92.50 98 LEU A CA 1
ATOM 792 C C . LEU A 1 98 ? -19.950 7.688 5.941 1.00 92.50 98 LEU A C 1
ATOM 794 O O . LEU A 1 98 ? -20.767 7.914 6.832 1.00 92.50 98 LEU A O 1
ATOM 798 N N . ARG A 1 99 ? -19.203 8.664 5.412 1.00 91.88 99 ARG A N 1
ATOM 799 C CA . ARG A 1 99 ? -19.279 10.060 5.866 1.00 91.88 99 ARG A CA 1
ATOM 800 C C . ARG A 1 99 ? -20.679 10.651 5.674 1.00 91.88 99 ARG A C 1
ATOM 802 O O . ARG A 1 99 ? -21.220 11.248 6.598 1.00 91.88 99 ARG A O 1
ATOM 809 N N . ARG A 1 100 ? -21.289 10.475 4.494 1.00 93.81 100 ARG A N 1
ATOM 810 C CA . ARG A 1 100 ? -22.645 10.983 4.197 1.00 93.81 100 ARG A CA 1
ATOM 811 C C . ARG A 1 100 ? -23.717 10.357 5.088 1.00 93.81 100 ARG A C 1
ATOM 813 O O . ARG A 1 100 ? -24.678 11.036 5.429 1.00 93.81 100 ARG A O 1
ATOM 820 N N . SER A 1 101 ? -23.556 9.085 5.447 1.00 93.75 101 SER A N 1
ATOM 821 C CA . SER A 1 101 ? -24.466 8.368 6.350 1.00 93.75 101 SER A CA 1
ATOM 822 C C . SER A 1 101 ? -24.272 8.713 7.834 1.00 93.75 101 SER A C 1
ATOM 824 O O . SER A 1 101 ? -25.107 8.351 8.657 1.00 93.75 101 SER A O 1
ATOM 826 N N . GLY A 1 102 ? -23.196 9.429 8.178 1.00 93.19 102 GLY A N 1
ATOM 827 C CA . GLY A 1 102 ? -22.852 9.775 9.557 1.00 93.19 102 GLY A CA 1
ATOM 828 C C . GLY A 1 102 ? -22.195 8.641 10.352 1.00 93.19 102 GLY A C 1
ATOM 829 O O . GLY A 1 102 ? -21.965 8.809 11.546 1.00 93.19 102 GLY A O 1
ATOM 830 N N . GLU A 1 103 ? -21.864 7.511 9.717 1.00 93.56 103 GLU A N 1
ATOM 831 C CA . GLU A 1 103 ? -21.165 6.388 10.362 1.00 93.56 103 GLU A CA 1
ATOM 832 C C . GLU A 1 103 ? -19.725 6.743 10.768 1.00 93.56 103 GLU A C 1
ATOM 834 O O . GLU A 1 103 ? -19.188 6.180 11.722 1.00 93.56 103 GLU A O 1
ATOM 839 N N . ILE A 1 104 ? -19.099 7.702 10.075 1.00 92.06 104 ILE A N 1
ATOM 840 C CA . ILE A 1 104 ? -17.769 8.231 10.409 1.00 92.06 104 ILE A CA 1
ATOM 841 C C . ILE A 1 104 ? -17.775 9.759 10.460 1.00 92.06 104 ILE A C 1
ATOM 843 O O . ILE A 1 104 ? -18.523 10.419 9.738 1.00 92.06 104 ILE A O 1
ATOM 847 N N . SER A 1 105 ? -16.897 10.332 11.287 1.00 92.88 105 SER A N 1
ATOM 848 C CA . SER A 1 105 ? -16.720 11.784 11.369 1.00 92.88 105 SER A CA 1
ATOM 849 C C . SER A 1 105 ? -15.925 12.339 10.182 1.00 92.88 105 SER A C 1
ATOM 851 O O . SER A 1 105 ? -15.104 11.646 9.577 1.00 92.88 105 SER A O 1
ATOM 853 N N . ASP A 1 106 ? -16.100 13.633 9.904 1.00 92.44 106 ASP A N 1
ATOM 854 C CA . ASP A 1 106 ? -15.339 14.361 8.879 1.00 92.44 106 ASP A CA 1
ATOM 855 C C . ASP A 1 106 ? -13.819 14.295 9.092 1.00 92.44 106 ASP A C 1
ATOM 857 O O . ASP A 1 106 ? -13.046 14.317 8.137 1.00 92.44 106 ASP A O 1
ATOM 861 N N . GLU A 1 107 ? -13.361 14.227 10.341 1.00 93.00 107 GLU A N 1
ATOM 862 C CA . GLU A 1 107 ? -11.938 14.077 10.652 1.00 93.00 107 GLU A CA 1
ATOM 863 C C . GLU A 1 107 ? -11.415 12.687 10.278 1.00 93.00 107 GLU A C 1
ATOM 865 O O . GLU A 1 107 ? -10.365 12.578 9.643 1.00 93.00 107 GLU A O 1
ATOM 870 N N . VAL A 1 108 ? -12.173 11.634 10.603 1.00 91.81 108 VAL A N 1
ATOM 871 C CA . VAL A 1 108 ? -11.816 10.255 10.249 1.00 91.81 108 VAL A CA 1
ATOM 872 C C . VAL A 1 108 ? -11.824 10.074 8.734 1.00 91.81 108 VAL A C 1
ATOM 874 O O . VAL A 1 108 ? -10.849 9.555 8.195 1.00 91.81 108 VAL A O 1
ATOM 877 N N . ALA A 1 109 ? -12.859 10.564 8.047 1.00 89.88 109 ALA A N 1
ATOM 878 C CA . ALA A 1 109 ? -12.949 10.512 6.590 1.00 89.88 109 ALA A CA 1
ATOM 879 C C . ALA A 1 109 ? -11.746 11.197 5.923 1.00 89.88 109 ALA A C 1
ATOM 881 O O . ALA A 1 109 ? -11.068 10.584 5.104 1.00 89.88 109 ALA A O 1
ATOM 882 N N . ARG A 1 110 ? -11.400 12.421 6.353 1.00 90.88 110 ARG A N 1
ATOM 883 C CA . ARG A 1 110 ? -10.253 13.169 5.809 1.00 90.88 110 ARG A CA 1
ATOM 884 C C . ARG A 1 110 ? -8.910 12.493 6.036 1.00 90.88 110 ARG A C 1
ATOM 886 O O . ARG A 1 110 ? -7.991 12.728 5.261 1.00 90.88 110 ARG A O 1
ATOM 893 N N . ARG A 1 111 ? -8.741 11.736 7.121 1.00 90.06 111 ARG A N 1
ATOM 894 C CA . ARG A 1 111 ? -7.501 10.986 7.355 1.00 90.06 111 ARG A CA 1
ATOM 895 C C . ARG A 1 111 ? -7.393 9.819 6.377 1.00 90.06 111 ARG A C 1
ATOM 897 O O . ARG A 1 111 ? -6.373 9.700 5.716 1.00 90.06 111 ARG A O 1
ATOM 904 N N . VAL A 1 112 ? -8.464 9.035 6.241 1.00 86.69 112 VAL A N 1
ATOM 905 C CA . VAL A 1 112 ? -8.495 7.880 5.332 1.00 86.69 112 VAL A CA 1
ATOM 906 C C . VAL A 1 112 ? -8.347 8.318 3.873 1.00 86.69 112 VAL A C 1
ATOM 908 O O . VAL A 1 112 ? -7.541 7.747 3.152 1.00 86.69 112 VAL A O 1
ATOM 911 N N . GLU A 1 113 ? -9.051 9.368 3.442 1.00 88.56 113 GLU A N 1
ATOM 912 C CA . GLU A 1 113 ? -8.912 9.914 2.082 1.00 88.56 113 GLU A CA 1
ATOM 913 C C . GLU A 1 113 ? -7.472 10.358 1.788 1.00 88.56 113 GLU A C 1
ATOM 915 O O . GLU A 1 113 ? -6.948 10.072 0.717 1.00 88.56 113 GLU A O 1
ATOM 920 N N . ARG A 1 114 ? -6.792 10.978 2.761 1.00 88.56 114 ARG A N 1
ATOM 921 C CA . ARG A 1 114 ? -5.402 11.423 2.601 1.00 88.56 114 ARG A CA 1
ATOM 922 C C . ARG A 1 114 ? -4.429 10.256 2.441 1.00 88.56 114 ARG A C 1
ATOM 924 O O . ARG A 1 114 ? -3.481 10.369 1.671 1.00 88.56 114 ARG A O 1
ATOM 931 N N . ASP A 1 115 ? -4.662 9.151 3.145 1.00 81.94 115 ASP A N 1
ATOM 932 C CA . ASP A 1 115 ? -3.861 7.935 2.991 1.00 81.94 115 ASP A CA 1
ATOM 933 C C . ASP A 1 115 ? -4.056 7.332 1.590 1.00 81.94 115 ASP A C 1
ATOM 935 O O . ASP A 1 115 ? -3.074 7.012 0.919 1.00 81.94 115 ASP A O 1
ATOM 939 N N . LEU A 1 116 ? -5.303 7.282 1.101 1.00 83.88 116 LEU A N 1
ATOM 940 C CA . LEU A 1 116 ? -5.620 6.836 -0.262 1.00 83.88 116 LEU A CA 1
ATOM 941 C C . LEU A 1 116 ? -4.983 7.740 -1.330 1.00 83.88 116 LEU A C 1
ATOM 943 O O . LEU A 1 116 ? -4.470 7.242 -2.330 1.00 83.88 116 LEU A O 1
ATOM 947 N N . ASP A 1 117 ? -4.961 9.057 -1.113 1.00 86.50 117 ASP A N 1
ATOM 948 C CA . ASP A 1 117 ? -4.323 10.017 -2.021 1.00 86.50 117 ASP A CA 1
ATOM 949 C C . ASP A 1 117 ? -2.794 9.871 -2.046 1.00 86.50 117 ASP A C 1
ATOM 951 O O . ASP A 1 117 ? -2.178 9.965 -3.108 1.00 86.50 117 ASP A O 1
ATOM 955 N N . LEU A 1 118 ? -2.167 9.595 -0.898 1.00 83.81 118 LEU A N 1
ATOM 956 C CA . LEU A 1 118 ? -0.735 9.288 -0.832 1.00 83.81 118 LEU A CA 1
ATOM 957 C C . LEU A 1 118 ? -0.401 7.980 -1.552 1.00 83.81 118 LEU A C 1
ATOM 959 O O . LEU A 1 118 ? 0.668 7.865 -2.152 1.00 83.81 118 LEU A O 1
ATOM 963 N N . GLU A 1 119 ? -1.285 6.986 -1.485 1.00 79.31 119 GLU A N 1
ATOM 964 C CA . GLU A 1 119 ? -1.137 5.759 -2.264 1.00 79.31 119 GLU A CA 1
ATOM 965 C C . GLU A 1 119 ? -1.266 6.010 -3.767 1.00 79.31 119 GLU A C 1
ATOM 967 O O . GLU A 1 119 ? -0.459 5.474 -4.522 1.00 79.31 119 GLU A O 1
ATOM 972 N N . ASP A 1 120 ? -2.210 6.850 -4.194 1.00 77.19 120 ASP A N 1
ATOM 973 C CA . ASP A 1 120 ? -2.401 7.226 -5.600 1.00 77.19 120 ASP A CA 1
ATOM 974 C C . ASP A 1 120 ? -1.179 7.979 -6.155 1.00 77.19 120 ASP A C 1
ATOM 976 O O . ASP A 1 120 ? -0.644 7.623 -7.203 1.00 77.19 120 ASP A O 1
ATOM 980 N N . ALA A 1 121 ? -0.649 8.945 -5.395 1.00 76.56 121 ALA A N 1
ATOM 981 C CA . ALA A 1 121 ? 0.548 9.703 -5.766 1.00 76.56 121 ALA A CA 1
ATOM 982 C C . ALA A 1 121 ? 1.796 8.812 -5.910 1.00 76.56 121 ALA A C 1
ATOM 984 O O . ALA A 1 121 ? 2.643 9.048 -6.768 1.00 76.56 121 ALA A O 1
ATOM 985 N N . ARG A 1 122 ? 1.908 7.745 -5.105 1.00 71.25 122 ARG A N 1
ATOM 986 C CA . ARG A 1 122 ? 2.995 6.755 -5.218 1.00 71.25 122 ARG A CA 1
ATOM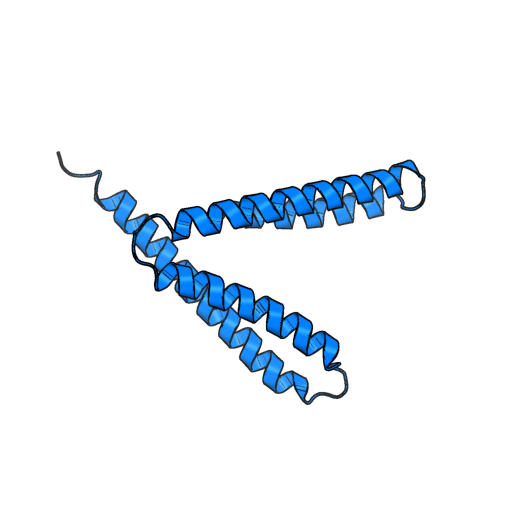 987 C C . ARG A 1 122 ? 2.889 5.874 -6.462 1.00 71.25 122 ARG A C 1
ATOM 989 O O . ARG A 1 122 ? 3.851 5.177 -6.764 1.00 71.25 122 ARG A O 1
ATOM 996 N N . LEU A 1 123 ? 1.744 5.852 -7.149 1.00 68.56 123 LEU A N 1
ATOM 997 C CA . LEU A 1 123 ? 1.580 5.121 -8.410 1.00 68.56 123 LEU A CA 1
ATOM 998 C C . LEU A 1 123 ? 2.065 5.921 -9.622 1.00 68.56 123 LEU A C 1
ATOM 1000 O O . LEU A 1 123 ? 2.244 5.318 -10.678 1.00 68.56 123 LEU A O 1
ATOM 1004 N N . GLU A 1 124 ? 2.243 7.242 -9.492 1.00 53.69 124 GLU A N 1
ATOM 1005 C CA . GLU A 1 124 ? 2.693 8.138 -10.572 1.00 53.69 124 GLU A CA 1
ATOM 1006 C C . GLU A 1 124 ? 4.222 8.194 -10.739 1.00 53.69 124 GLU A C 1
ATOM 1008 O O . GLU A 1 124 ? 4.696 8.816 -11.687 1.00 53.69 124 GLU A O 1
ATOM 1013 N N . ILE A 1 125 ? 4.968 7.543 -9.836 1.00 48.94 125 ILE A N 1
ATOM 1014 C CA . ILE A 1 125 ? 6.438 7.446 -9.814 1.00 48.94 125 ILE A CA 1
ATOM 1015 C C . ILE A 1 125 ? 6.859 6.027 -10.195 1.00 48.94 125 ILE A C 1
ATOM 1017 O O . ILE A 1 125 ? 7.598 5.878 -11.185 1.00 48.94 125 ILE A O 1
#

Secondary structure (DSSP, 8-state):
---STHHHHHHHHHHHHHHHHHHHHHHHHHHHHHHHTTSTTS-HHHHHHHHHHHHHHHHHHHHHHHS-SSSHHHHHHHHHHHHHHHHHHHHHHHHHHHHHHTSS-HHHHHHHHHHHHHHHHTT--